Protein AF-A0A7Y3WSE1-F1 (afdb_monomer_lite)

Sequence (58 aa):
MNLKLRIINKELESLRALLHFLLNHKDPTDKMVVCCSQQLDEVIVKYQKVKATCKKAA

Secondary structure (DSSP, 8-state):
--HHHHHHHHHHHHHHHHHHHHHHHS-TTSHHHHHHHHHHHHHHHHHHHHHHHHHTT-

Radius of gyration: 13.69 Å; chains: 1; bounding box: 30×19×36 Å

Organism: NCBI:txid238834

Structure (mmCIF, N/CA/C/O backbone):
data_AF-A0A7Y3WSE1-F1
#
_entry.id   AF-A0A7Y3WSE1-F1
#
loop_
_atom_site.group_PDB
_atom_site.id
_atom_site.type_symbol
_atom_site.label_atom_id
_atom_site.label_alt_id
_atom_site.label_comp_id
_atom_site.label_asym_id
_atom_site.label_entity_id
_atom_site.label_seq_id
_atom_site.pdbx_PDB_ins_code
_atom_site.Cartn_x
_atom_site.Cartn_y
_atom_site.Cartn_z
_atom_site.occupancy
_atom_site.B_iso_or_equiv
_atom_site.auth_seq_id
_atom_site.auth_comp_id
_atom_site.auth_asym_id
_atom_site.auth_atom_id
_atom_site.pdbx_PDB_model_num
ATOM 1 N N . MET A 1 1 ? -11.334 15.017 14.465 1.00 50.03 1 MET A N 1
ATOM 2 C CA . MET A 1 1 ? -10.840 14.244 13.298 1.00 50.03 1 MET A CA 1
ATOM 3 C C . MET A 1 1 ? -9.579 13.495 13.705 1.00 50.03 1 MET A C 1
ATOM 5 O O . MET A 1 1 ? -8.652 14.128 14.188 1.00 50.03 1 MET A O 1
ATOM 9 N N . ASN A 1 2 ? -9.564 12.165 13.583 1.00 68.69 2 ASN A N 1
ATOM 10 C CA . ASN A 1 2 ? -8.459 11.318 14.048 1.00 68.69 2 ASN A CA 1
ATOM 11 C C . ASN A 1 2 ? -7.126 11.713 13.377 1.00 68.69 2 ASN A C 1
ATOM 13 O O . ASN A 1 2 ? -6.957 11.508 12.176 1.00 68.69 2 ASN A O 1
ATOM 17 N N . LEU A 1 3 ? -6.175 12.255 14.148 1.00 75.44 3 LEU A N 1
ATOM 18 C CA . LEU A 1 3 ? -4.855 12.695 13.665 1.00 75.44 3 LEU A CA 1
ATOM 19 C C . LEU A 1 3 ? -4.108 11.558 12.941 1.00 75.44 3 LEU A C 1
ATOM 21 O O . LEU A 1 3 ? -3.526 11.773 11.881 1.00 75.44 3 LEU A O 1
ATOM 25 N N . LYS A 1 4 ? -4.237 10.325 13.454 1.00 72.31 4 LYS A N 1
ATOM 26 C CA . LYS A 1 4 ? -3.730 9.087 12.833 1.00 72.31 4 LYS A CA 1
ATOM 27 C C . LYS A 1 4 ? -4.227 8.892 11.403 1.00 72.31 4 LYS A C 1
ATOM 29 O O . LYS A 1 4 ? -3.453 8.560 10.518 1.00 72.31 4 LYS A O 1
ATOM 34 N N . LEU A 1 5 ? -5.511 9.141 11.169 1.00 75.38 5 LEU A N 1
ATOM 35 C CA . LEU A 1 5 ? -6.140 8.979 9.860 1.00 75.38 5 LEU A CA 1
ATOM 36 C C . LEU A 1 5 ? -5.576 9.986 8.854 1.00 75.38 5 LEU A C 1
ATOM 38 O O . LEU A 1 5 ? -5.362 9.642 7.699 1.00 75.38 5 LEU A O 1
ATOM 42 N N . ARG A 1 6 ? -5.288 11.210 9.310 1.00 79.12 6 ARG A N 1
ATOM 43 C CA . ARG A 1 6 ? -4.711 12.280 8.489 1.00 79.12 6 ARG A CA 1
ATOM 44 C C . ARG A 1 6 ? -3.244 12.017 8.134 1.00 79.12 6 ARG A C 1
ATOM 46 O O . ARG A 1 6 ? -2.851 12.334 7.019 1.00 79.12 6 ARG A O 1
ATOM 53 N N . ILE A 1 7 ? -2.469 11.421 9.045 1.00 81.38 7 ILE A N 1
ATOM 54 C CA . ILE A 1 7 ? -1.078 11.006 8.792 1.00 81.38 7 ILE A CA 1
ATOM 55 C C . ILE A 1 7 ? -1.042 9.894 7.741 1.00 81.38 7 ILE A C 1
ATOM 57 O O . ILE A 1 7 ? -0.379 10.059 6.722 1.00 81.38 7 ILE A O 1
ATOM 61 N N . ILE A 1 8 ? -1.838 8.835 7.932 1.00 77.94 8 ILE A N 1
ATOM 62 C CA . ILE A 1 8 ? -1.879 7.706 6.991 1.00 77.94 8 ILE A CA 1
ATOM 63 C C . ILE A 1 8 ? -2.350 8.172 5.609 1.00 77.94 8 ILE A C 1
ATOM 65 O O . ILE A 1 8 ? -1.793 7.750 4.607 1.00 77.94 8 ILE A O 1
ATOM 69 N N . ASN A 1 9 ? -3.330 9.084 5.533 1.00 79.50 9 ASN A N 1
ATOM 70 C CA . ASN A 1 9 ? -3.773 9.634 4.246 1.00 79.50 9 ASN A CA 1
ATOM 71 C C . ASN A 1 9 ? -2.651 10.396 3.525 1.00 79.50 9 ASN A C 1
ATOM 73 O O . ASN A 1 9 ? -2.548 10.337 2.306 1.00 79.50 9 ASN A O 1
ATOM 77 N N . LYS A 1 10 ? -1.810 11.114 4.278 1.00 82.94 10 LYS A N 1
ATOM 78 C CA . LYS A 1 10 ? -0.688 11.872 3.719 1.00 82.94 10 LYS A CA 1
ATOM 79 C C . LYS A 1 10 ? 0.396 10.938 3.180 1.0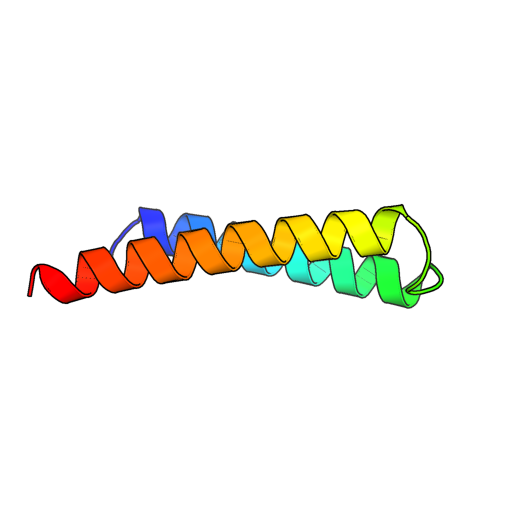0 82.94 10 LYS A C 1
ATOM 81 O O . LYS A 1 10 ? 0.893 11.176 2.087 1.00 82.94 10 LYS A O 1
ATOM 86 N N . GLU A 1 11 ? 0.704 9.866 3.911 1.00 80.31 11 GLU A N 1
ATOM 87 C CA . GLU A 1 11 ? 1.595 8.802 3.428 1.00 80.31 11 GLU A CA 1
ATOM 88 C C . GLU A 1 11 ? 1.043 8.146 2.162 1.00 80.31 11 GLU A C 1
ATOM 90 O O . GLU A 1 11 ? 1.788 7.968 1.207 1.00 80.31 11 GLU A O 1
ATOM 95 N N . LEU A 1 12 ? -0.262 7.861 2.123 1.00 82.69 12 LEU A N 1
ATOM 96 C CA . LEU A 1 12 ? -0.946 7.264 0.974 1.00 82.69 12 LEU A CA 1
ATOM 97 C C . LEU A 1 12 ? -0.823 8.124 -0.290 1.00 82.69 12 LEU A C 1
ATOM 99 O O . LEU A 1 12 ? -0.513 7.611 -1.363 1.00 82.69 12 LEU A O 1
ATOM 103 N N . GLU A 1 13 ? -1.031 9.433 -0.157 1.00 83.81 13 GLU A N 1
ATOM 104 C CA . GLU A 1 13 ? -0.890 10.385 -1.262 1.00 83.81 13 GLU A CA 1
ATOM 105 C C . GLU A 1 13 ? 0.568 10.504 -1.733 1.00 83.81 13 GLU A C 1
ATOM 107 O O . GLU A 1 13 ? 0.825 10.504 -2.936 1.00 83.81 13 GLU A O 1
ATOM 112 N N . SER A 1 14 ? 1.541 10.524 -0.813 1.00 83.44 14 SER A N 1
ATOM 113 C CA . SER A 1 14 ? 2.967 10.510 -1.172 1.00 83.44 14 SER A CA 1
ATOM 114 C C . SER A 1 14 ? 3.369 9.229 -1.907 1.00 83.44 14 SER A C 1
ATOM 116 O O . SER A 1 14 ? 4.065 9.290 -2.918 1.00 83.44 14 SER A O 1
ATOM 118 N N . LEU A 1 15 ? 2.891 8.078 -1.435 1.00 80.19 15 LEU A N 1
ATOM 119 C CA . LEU A 1 15 ? 3.104 6.773 -2.057 1.00 80.19 15 LEU A CA 1
ATOM 120 C C . LEU A 1 15 ? 2.450 6.698 -3.444 1.00 80.19 15 LEU A C 1
ATOM 122 O O . LEU A 1 15 ? 3.070 6.208 -4.383 1.00 80.19 15 LEU A O 1
ATOM 126 N N . ARG A 1 16 ? 1.247 7.262 -3.615 1.00 81.62 16 ARG A N 1
ATOM 127 C CA . ARG A 1 16 ? 0.585 7.384 -4.924 1.00 81.62 16 ARG A CA 1
ATOM 128 C C . ARG A 1 16 ? 1.379 8.240 -5.896 1.00 81.62 16 ARG A C 1
ATOM 130 O O . ARG A 1 16 ? 1.541 7.845 -7.046 1.00 81.62 16 ARG A O 1
ATOM 137 N N . ALA A 1 17 ? 1.867 9.393 -5.445 1.00 82.19 17 ALA A N 1
ATOM 138 C CA . ALA A 1 17 ? 2.679 10.278 -6.271 1.00 82.19 17 ALA A CA 1
ATOM 139 C C . ALA A 1 17 ? 3.980 9.589 -6.704 1.00 82.19 17 ALA A C 1
ATOM 141 O O . ALA A 1 17 ? 4.353 9.668 -7.873 1.00 82.19 17 ALA A O 1
ATOM 142 N N . LEU A 1 18 ? 4.623 8.851 -5.791 1.00 80.31 18 LEU A N 1
ATOM 143 C CA . LEU A 1 18 ? 5.812 8.057 -6.094 1.00 80.31 18 LEU A CA 1
ATOM 144 C C . LEU A 1 18 ? 5.506 6.955 -7.115 1.00 80.31 18 LEU A C 1
ATOM 146 O O . LEU A 1 18 ? 6.267 6.767 -8.058 1.00 80.31 18 LEU A O 1
ATOM 150 N N . LEU A 1 19 ? 4.376 6.261 -6.962 1.00 78.44 19 LEU A N 1
ATOM 151 C CA . LEU A 1 19 ? 3.961 5.195 -7.868 1.00 78.44 19 LEU A CA 1
ATOM 152 C C . LEU A 1 19 ? 3.629 5.731 -9.265 1.00 78.44 19 LEU A C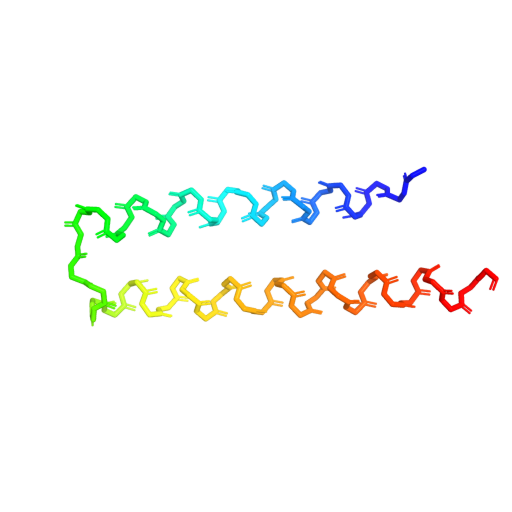 1
ATOM 154 O O . LEU A 1 19 ? 4.053 5.151 -10.257 1.00 78.44 19 LEU A O 1
ATOM 158 N N . HIS A 1 20 ? 2.931 6.866 -9.352 1.00 80.81 20 HIS A N 1
ATOM 159 C CA . HIS A 1 20 ? 2.682 7.562 -10.617 1.00 80.81 20 HIS A CA 1
ATOM 160 C C . HIS A 1 20 ? 3.979 8.039 -11.275 1.00 80.81 20 HIS A C 1
ATOM 162 O O . HIS A 1 20 ? 4.124 7.930 -12.489 1.00 80.81 20 HIS A O 1
ATOM 168 N N . PHE A 1 21 ? 4.931 8.542 -10.488 1.00 77.81 21 PHE A N 1
ATOM 169 C CA . PHE A 1 21 ? 6.242 8.936 -10.996 1.00 77.81 21 PHE A CA 1
ATOM 170 C C . PHE A 1 21 ? 7.021 7.728 -11.531 1.00 77.81 21 PHE A C 1
ATOM 172 O O . PHE A 1 21 ? 7.567 7.782 -12.629 1.00 77.81 21 PHE A O 1
ATOM 179 N N . LEU A 1 22 ? 7.008 6.618 -10.790 1.00 72.75 22 LEU A N 1
ATOM 180 C CA . LEU A 1 22 ? 7.624 5.357 -11.189 1.00 72.75 22 LEU A CA 1
ATOM 181 C C . LEU A 1 22 ? 6.971 4.775 -12.449 1.00 72.75 22 LEU A C 1
ATOM 183 O O . LEU A 1 22 ? 7.698 4.366 -13.341 1.00 72.75 22 LEU A O 1
ATOM 187 N N . LEU A 1 23 ? 5.642 4.803 -12.570 1.00 72.31 23 LEU A N 1
ATOM 188 C CA . LEU A 1 23 ? 4.914 4.354 -13.766 1.00 72.31 23 LEU A CA 1
ATOM 189 C C . LEU A 1 23 ? 5.168 5.237 -14.997 1.00 72.31 23 LEU A C 1
ATOM 191 O O . LEU A 1 23 ? 5.115 4.745 -16.118 1.00 72.31 23 LEU A O 1
ATOM 195 N N . ASN A 1 24 ? 5.438 6.531 -14.801 1.00 75.19 24 ASN A N 1
ATOM 196 C CA 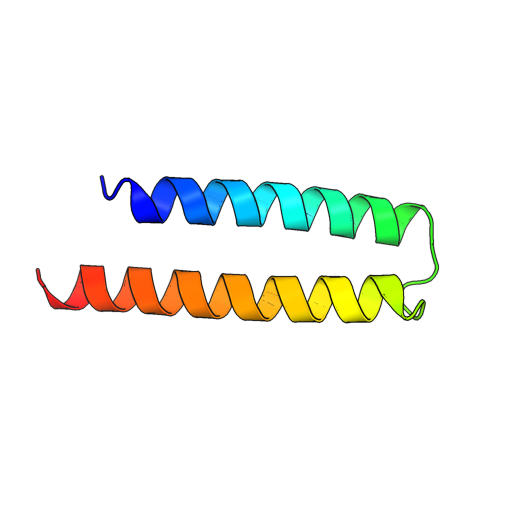. ASN A 1 24 ? 5.790 7.442 -15.894 1.00 75.19 24 ASN A CA 1
ATOM 197 C C . ASN A 1 24 ? 7.251 7.297 -16.349 1.00 75.19 24 ASN A C 1
ATOM 199 O O . ASN A 1 24 ? 7.564 7.634 -17.487 1.00 75.19 24 ASN A O 1
ATOM 203 N N . HIS A 1 25 ? 8.149 6.837 -15.472 1.00 68.69 25 HIS A N 1
ATOM 204 C CA . HIS A 1 25 ? 9.586 6.736 -15.755 1.00 68.69 25 HIS A CA 1
ATOM 205 C C . HIS A 1 25 ? 10.086 5.311 -16.019 1.00 68.69 25 HIS A C 1
ATOM 207 O O . HIS A 1 25 ? 11.163 5.150 -16.594 1.00 68.69 25 HIS A O 1
ATOM 213 N N . LYS A 1 26 ? 9.362 4.283 -15.571 1.00 63.19 26 LYS A N 1
ATOM 214 C CA . LYS A 1 26 ? 9.763 2.876 -15.645 1.00 63.19 26 LYS A CA 1
ATOM 215 C C . LYS A 1 26 ? 8.613 2.003 -16.122 1.00 63.19 26 LYS A C 1
ATOM 217 O O . LYS A 1 26 ? 7.446 2.304 -15.892 1.00 63.19 26 LYS A O 1
ATOM 222 N N . ASP A 1 27 ? 8.974 0.874 -16.723 1.00 69.44 27 ASP A N 1
ATOM 223 C CA . ASP A 1 27 ? 8.022 -0.177 -17.051 1.00 69.44 27 ASP A CA 1
ATOM 224 C C . ASP A 1 27 ? 7.253 -0.618 -15.792 1.00 69.44 27 ASP A C 1
ATOM 226 O O . ASP A 1 27 ? 7.871 -0.847 -14.747 1.00 69.44 27 ASP A O 1
ATOM 230 N N . PRO A 1 28 ? 5.924 -0.811 -15.871 1.00 62.91 28 PRO A N 1
ATOM 231 C CA . PRO A 1 28 ? 5.098 -1.262 -14.747 1.00 62.91 28 PRO A CA 1
ATOM 232 C C . PRO A 1 28 ? 5.535 -2.623 -14.174 1.00 62.91 28 PRO A C 1
ATOM 234 O O . PRO A 1 28 ? 5.165 -2.980 -13.058 1.00 62.91 28 PRO A O 1
ATOM 237 N N . THR A 1 29 ? 6.347 -3.368 -14.927 1.00 62.34 29 THR A N 1
ATOM 238 C CA . THR A 1 29 ? 6.913 -4.673 -14.562 1.00 62.34 29 THR A CA 1
ATOM 239 C C . THR A 1 29 ? 8.267 -4.564 -13.847 1.00 62.34 29 THR A C 1
ATOM 241 O O . THR A 1 29 ? 8.834 -5.576 -13.428 1.00 62.34 29 THR A O 1
ATOM 244 N N . ASP A 1 30 ? 8.819 -3.357 -13.696 1.00 72.06 30 ASP A N 1
ATOM 245 C CA . ASP A 1 30 ? 10.045 -3.155 -12.931 1.00 72.06 30 ASP A CA 1
ATOM 246 C C . ASP A 1 30 ? 9.791 -3.574 -11.477 1.00 72.06 30 ASP A C 1
ATOM 248 O O . ASP A 1 30 ? 8.807 -3.174 -10.847 1.00 72.06 30 ASP A O 1
ATOM 252 N N . LYS A 1 31 ? 10.680 -4.409 -10.928 1.00 77.50 31 LYS A N 1
ATOM 253 C CA . LYS A 1 31 ? 10.557 -4.942 -9.562 1.00 77.50 31 LYS A CA 1
ATOM 254 C C . LYS A 1 31 ? 10.359 -3.832 -8.523 1.00 77.50 31 LYS A C 1
ATOM 256 O O . LYS A 1 31 ? 9.734 -4.079 -7.494 1.00 77.50 31 LYS A O 1
ATOM 261 N N . MET A 1 32 ? 10.851 -2.618 -8.791 1.00 72.75 32 MET A N 1
ATOM 262 C CA . MET A 1 32 ? 10.601 -1.457 -7.937 1.00 72.75 32 MET A CA 1
ATOM 263 C C . MET A 1 32 ? 9.145 -0.985 -7.972 1.00 72.75 32 MET A C 1
ATOM 265 O O . MET A 1 32 ? 8.606 -0.671 -6.915 1.00 72.75 32 MET A O 1
ATOM 269 N N . VAL A 1 33 ? 8.498 -0.964 -9.142 1.00 72.62 33 VAL A N 1
ATOM 270 C CA . VAL A 1 33 ? 7.078 -0.593 -9.275 1.00 72.62 33 VAL A CA 1
ATOM 271 C C . VAL A 1 33 ? 6.211 -1.619 -8.553 1.00 72.62 33 VAL A C 1
ATOM 273 O O . VAL A 1 33 ? 5.383 -1.235 -7.735 1.00 72.62 33 VAL A O 1
ATOM 276 N N . VAL A 1 34 ? 6.475 -2.914 -8.761 1.00 78.81 34 VAL A N 1
ATOM 277 C CA . VAL A 1 34 ? 5.745 -4.014 -8.102 1.00 78.81 34 VAL A CA 1
ATOM 278 C C . VAL A 1 34 ? 5.870 -3.939 -6.577 1.00 78.81 34 VAL A C 1
ATOM 280 O O . VAL A 1 34 ? 4.869 -4.039 -5.868 1.00 78.81 34 VAL A O 1
ATOM 283 N N . CYS A 1 35 ? 7.082 -3.713 -6.064 1.00 80.81 35 CYS A N 1
ATOM 284 C CA . CYS A 1 35 ? 7.318 -3.568 -4.627 1.00 80.81 35 CYS A CA 1
ATOM 285 C C . CYS A 1 35 ? 6.611 -2.323 -4.061 1.00 80.81 35 CYS A C 1
ATOM 287 O O . CYS A 1 35 ? 6.001 -2.374 -2.993 1.00 80.81 35 CYS A O 1
ATOM 289 N N . CYS A 1 36 ? 6.628 -1.214 -4.806 1.00 77.00 36 CYS A N 1
ATOM 290 C CA . CYS A 1 36 ? 5.942 0.012 -4.416 1.00 77.00 36 CYS A CA 1
ATOM 291 C C . CYS A 1 36 ? 4.414 -0.171 -4.407 1.00 77.00 36 CYS A C 1
ATOM 293 O O . CYS A 1 36 ? 3.758 0.269 -3.465 1.00 77.00 36 CYS A O 1
ATOM 295 N N . SER A 1 37 ? 3.853 -0.895 -5.384 1.00 80.25 37 SER A N 1
ATOM 296 C CA . SER A 1 37 ? 2.432 -1.265 -5.415 1.00 80.25 37 SER A CA 1
ATOM 297 C C . SER A 1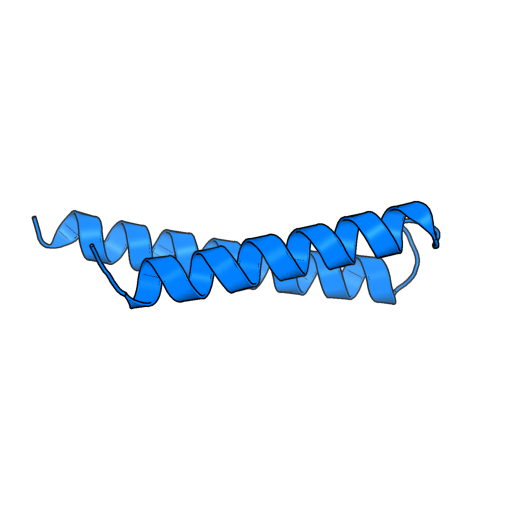 37 ? 2.046 -2.119 -4.210 1.00 80.25 37 SER A C 1
ATOM 299 O O . SER A 1 37 ? 1.054 -1.822 -3.551 1.00 80.25 37 SER A O 1
ATOM 301 N N . GLN A 1 38 ? 2.857 -3.123 -3.862 1.00 83.94 38 GLN A N 1
ATOM 302 C CA . GLN A 1 38 ? 2.617 -3.969 -2.687 1.00 83.94 38 GLN A CA 1
ATOM 303 C C . GLN A 1 38 ? 2.640 -3.169 -1.378 1.00 83.94 38 GLN A C 1
ATOM 305 O O . GLN A 1 38 ? 1.764 -3.348 -0.530 1.00 83.94 38 GLN A O 1
ATOM 310 N N . GLN A 1 39 ? 3.594 -2.246 -1.221 1.00 84.38 39 GLN A N 1
ATOM 311 C CA . GLN A 1 39 ? 3.629 -1.350 -0.061 1.00 84.38 39 GLN A CA 1
ATOM 312 C C . GLN A 1 39 ? 2.399 -0.435 -0.005 1.00 84.38 39 GLN A C 1
ATOM 314 O O . GLN A 1 39 ? 1.858 -0.192 1.076 1.00 84.38 39 GLN A O 1
ATOM 319 N N . LEU A 1 40 ? 1.930 0.047 -1.159 1.00 82.19 40 LEU A N 1
ATOM 320 C CA . LEU A 1 40 ? 0.726 0.868 -1.261 1.00 82.19 40 LEU A CA 1
ATOM 321 C C . LEU A 1 40 ? -0.510 0.100 -0.770 1.00 82.19 40 LEU A C 1
ATOM 323 O O . LEU A 1 40 ? -1.273 0.619 0.048 1.00 82.19 40 LEU A O 1
ATOM 327 N N . ASP A 1 41 ? -0.667 -1.147 -1.216 1.00 84.31 41 ASP A N 1
ATOM 328 C CA . ASP A 1 41 ? -1.747 -2.043 -0.794 1.00 84.31 41 ASP A CA 1
ATOM 329 C C . ASP A 1 41 ? -1.719 -2.305 0.720 1.00 84.31 41 ASP A C 1
ATOM 331 O O . ASP A 1 41 ? -2.747 -2.188 1.394 1.00 84.31 41 ASP A O 1
ATOM 335 N N . GLU A 1 42 ? -0.546 -2.564 1.308 1.00 85.69 42 GLU A N 1
ATOM 336 C CA . GLU A 1 42 ? -0.427 -2.745 2.761 1.00 85.69 42 GLU A CA 1
ATOM 337 C C . GLU A 1 42 ? -0.864 -1.505 3.552 1.00 85.69 42 GLU A C 1
ATOM 339 O O . GLU A 1 42 ? -1.561 -1.615 4.573 1.00 85.69 42 GLU A O 1
ATOM 344 N N . VAL A 1 43 ? -0.466 -0.314 3.097 1.00 80.94 43 VAL A N 1
ATOM 345 C CA . VAL A 1 43 ? -0.832 0.956 3.739 1.00 80.94 43 VAL A CA 1
ATOM 346 C C . VAL A 1 43 ? -2.332 1.228 3.584 1.00 80.94 43 VAL A C 1
ATOM 348 O O . VAL A 1 43 ? -2.972 1.654 4.551 1.00 80.94 43 VAL A O 1
ATOM 351 N N . ILE A 1 44 ? -2.933 0.897 2.436 1.00 83.12 44 ILE A N 1
ATOM 352 C CA . ILE A 1 44 ? -4.387 0.973 2.217 1.00 83.12 44 ILE A CA 1
ATOM 353 C C . ILE A 1 44 ? -5.132 0.043 3.174 1.00 83.12 44 ILE A C 1
ATOM 355 O O . ILE A 1 44 ? -6.106 0.461 3.808 1.00 83.12 44 ILE A O 1
ATOM 359 N N . VAL A 1 45 ? -4.672 -1.198 3.337 1.00 85.38 45 VAL A N 1
ATOM 360 C CA . VAL A 1 45 ? -5.286 -2.158 4.264 1.00 85.38 45 VAL A CA 1
ATOM 361 C C . VAL A 1 45 ? -5.180 -1.659 5.708 1.00 85.38 45 VAL A C 1
ATOM 363 O O . VAL A 1 45 ? -6.160 -1.734 6.457 1.00 85.38 45 VAL A O 1
ATOM 366 N N . LYS A 1 46 ? -4.034 -1.093 6.112 1.00 81.69 46 LYS A N 1
ATOM 367 C CA . LYS A 1 46 ? -3.874 -0.458 7.434 1.00 81.69 46 LYS A CA 1
ATOM 368 C C . LYS A 1 46 ? -4.829 0.724 7.606 1.00 81.69 46 LYS A C 1
ATOM 370 O O . LYS A 1 46 ? -5.505 0.806 8.633 1.00 81.69 46 LYS A O 1
ATOM 375 N N . TYR A 1 47 ? -4.948 1.591 6.601 1.00 80.75 47 TYR A N 1
ATOM 376 C CA . TYR A 1 47 ? -5.889 2.712 6.603 1.00 80.75 47 TYR A CA 1
ATOM 377 C C . TYR A 1 47 ? -7.337 2.238 6.755 1.00 80.75 47 TYR A C 1
ATOM 379 O O . TYR A 1 47 ? -8.065 2.743 7.610 1.00 80.75 47 TYR A O 1
ATOM 387 N N . GLN A 1 48 ? -7.757 1.241 5.970 1.00 80.44 48 GLN A N 1
ATOM 388 C CA . GLN A 1 48 ? -9.107 0.685 6.038 1.00 80.44 48 GLN A CA 1
ATOM 389 C C . GLN A 1 48 ? -9.391 0.030 7.389 1.00 80.44 48 GLN A C 1
ATOM 391 O O . GLN A 1 48 ? -10.462 0.257 7.948 1.00 80.44 48 GLN A O 1
ATOM 396 N N . LYS A 1 49 ? -8.432 -0.713 7.958 1.00 82.81 49 LYS A N 1
ATOM 397 C CA . LYS A 1 49 ? -8.556 -1.293 9.304 1.00 82.81 49 LYS A CA 1
ATOM 398 C C . LYS A 1 49 ? -8.726 -0.212 10.368 1.00 82.81 49 LYS A C 1
ATOM 400 O O . LYS A 1 49 ? -9.648 -0.312 11.169 1.00 82.81 49 LYS A O 1
ATOM 405 N N . VAL A 1 50 ? -7.895 0.833 10.346 1.00 80.25 50 VAL A N 1
ATOM 406 C CA . VAL A 1 50 ? -7.980 1.966 11.290 1.00 80.25 50 VAL A CA 1
ATOM 407 C C . VAL A 1 50 ? -9.288 2.744 11.109 1.00 80.25 50 VAL A C 1
ATOM 409 O O . VAL A 1 50 ? -9.929 3.136 12.081 1.00 80.25 50 VAL A O 1
ATOM 412 N N . LYS A 1 51 ? -9.736 2.936 9.865 1.00 77.88 51 LYS A N 1
ATOM 413 C CA . LYS A 1 51 ? -11.028 3.558 9.556 1.00 77.88 51 LYS A CA 1
ATOM 414 C C . LYS A 1 51 ? -12.196 2.710 10.069 1.00 77.88 51 LYS A C 1
ATOM 416 O O . LYS A 1 51 ? -13.142 3.261 10.626 1.00 77.88 51 LYS A O 1
ATOM 421 N N . ALA A 1 52 ? -12.131 1.389 9.908 1.00 77.88 52 ALA A N 1
ATOM 422 C CA . ALA A 1 52 ? -13.156 0.458 10.367 1.00 77.88 52 ALA A CA 1
ATOM 423 C C . ALA A 1 52 ? -13.213 0.365 11.899 1.00 77.88 52 ALA A C 1
ATOM 425 O O . ALA A 1 52 ? -14.308 0.369 12.458 1.00 77.88 52 ALA A O 1
ATOM 426 N N . THR A 1 53 ? -12.069 0.348 12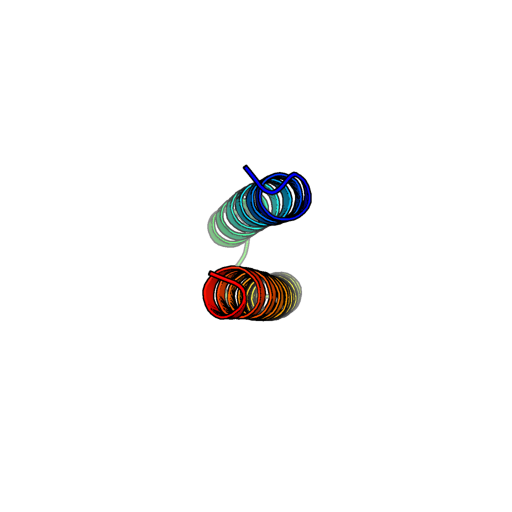.591 1.00 70.00 53 THR A N 1
ATOM 427 C CA . THR A 1 53 ? -12.030 0.369 14.062 1.00 70.00 53 THR A CA 1
ATOM 428 C C . THR A 1 53 ? -12.519 1.697 14.629 1.00 70.00 53 THR A C 1
ATOM 430 O O . THR A 1 53 ? -13.289 1.685 15.584 1.00 70.00 53 THR A O 1
ATOM 433 N N . CYS A 1 54 ? -12.191 2.835 14.006 1.00 59.66 54 CYS A N 1
ATOM 434 C CA . CYS A 1 54 ? -12.776 4.125 14.386 1.00 59.66 54 CYS A CA 1
ATOM 435 C C . CYS A 1 54 ? -14.292 4.206 14.137 1.00 59.66 54 CYS A C 1
ATOM 437 O O . CYS A 1 54 ? -14.965 4.954 14.836 1.00 59.66 54 CYS A O 1
ATOM 439 N N . LYS A 1 55 ? -14.838 3.459 13.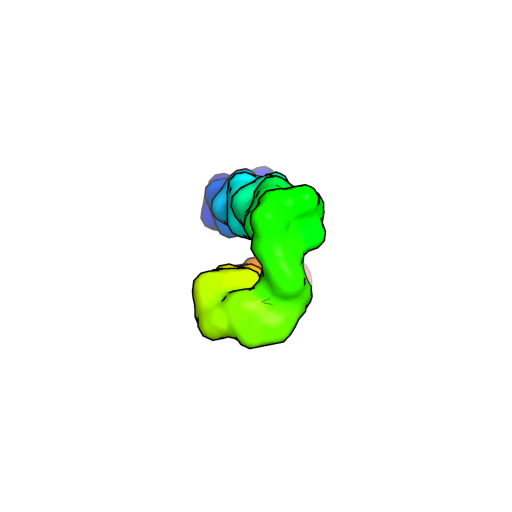166 1.00 56.09 55 LYS A N 1
ATOM 440 C CA . LYS A 1 55 ? -16.285 3.423 12.879 1.00 56.09 55 LYS A CA 1
ATOM 441 C C . LYS A 1 55 ? -17.061 2.488 13.816 1.00 56.09 55 LYS A C 1
ATOM 443 O O . LYS A 1 55 ? -18.260 2.658 13.962 1.00 56.09 55 LYS A O 1
ATOM 448 N N . LYS A 1 56 ? -16.390 1.514 14.441 1.00 48.53 56 LYS A N 1
ATOM 449 C CA . LYS A 1 56 ? -16.993 0.545 15.376 1.00 48.53 56 LYS A CA 1
ATOM 450 C C . LYS A 1 56 ? -17.127 1.065 16.814 1.00 48.53 56 LYS A C 1
ATOM 452 O O . LYS A 1 56 ? -17.735 0.390 17.632 1.00 48.53 56 LYS A O 1
ATOM 457 N N . ALA A 1 57 ? -16.536 2.220 17.114 1.00 45.41 57 ALA A N 1
ATOM 458 C CA . ALA A 1 57 ? -16.578 2.868 18.426 1.00 45.41 57 ALA A CA 1
ATOM 459 C C . ALA A 1 57 ? -17.552 4.065 18.480 1.00 45.41 57 ALA A C 1
ATOM 461 O O . ALA A 1 57 ? -17.425 4.899 19.374 1.00 45.41 57 ALA A O 1
ATOM 462 N N . ALA A 1 58 ? -18.466 4.173 17.509 1.00 40.34 58 ALA A N 1
ATOM 463 C CA . ALA A 1 58 ? -19.506 5.199 17.434 1.00 40.34 58 ALA A CA 1
ATOM 464 C C . ALA A 1 58 ? -20.890 4.559 17.555 1.00 40.34 58 ALA A C 1
ATOM 466 O O . ALA A 1 58 ? -21.063 3.463 16.970 1.00 40.34 58 ALA A O 1
#

Foldseek 3Di:
DPPVLVVLVVVLVVLVVVLVVCVVVHPCPPPVNVVSVVVSVVSVVVSVVVVVVVVVVD

InterPro domains:
  IPR018540 Aspartyl-phosphate phosphatase Spo0E-like [PF09388] (8-49)
  IPR036638 Helix-loop-helix DNA-binding domain superfamily [G3DSA:4.10.280.10] (3-58)
  IPR037208 Aspartyl-phosphate phosphatase Spo0E-like superfamily [SSF140500] (5-54)

pLDDT: mean 74.91, std 10.28, range [40.34, 85.69]